Protein 6GBI (pdb70)

Organism: Homo sapiens (NCBI:txid9606)

Solvent-accessible surface area: 6823 Å² total; per-residue (Å²): 158,101,44,95,37,5,31,35,21,104,158,9,55,58,35,147,73,1,29,134,154,24,62,124,104,124,18,88,215,145,14,116,45,4,21,2,57,0,30,7,58,87,133,30,104,31,75,28,0,14,1,98,20,6,47,70,122,91,3,129,99,47,9,33,142,120,30,186,111,164,43,35,33,10,0,10,16,3,15,108,24,54,73,15,5,101,81,10,4,108,86,112,126,70,3,53,71,47,56,73,152,143,129,181

Nearest PDB structures (foldseek):
  6gbi-assembly1_A  TM=1.010E+00  e=2.928E-22  Homo sapiens
  6ib6-assembly1_A  TM=7.857E-01  e=3.720E-13  Homo sapiens
  6zso-assembly1_A  TM=7.981E-01  e=1.046E-09  Homo sapiens
  1ywh-assembly2_A  TM=6.682E-01  e=1.721E-01  Homo sapiens
  4qti-assembly1_U  TM=6.505E-01  e=1.934E-01  Homo sapiens

Radius of gyration: 13.16 Å; Cα contacts (8 Å, |Δi|>4): 260; chains: 1; bounding box: 35×30×34 Å

Sequence (104 aa):
ETGFKCFTCEKAADNYEECNRWAPDIYCPRETRYCYTQHTMEVTGNSISVTKRCVPLEECLSTGCRDSEHEGHKVCTSCCEGNICNLPLPRNETDATFAGTLEVL

Secondary structure (DSSP, 8-state):
--S-----EEEESSHHHHHHT----PPPTT--EEEEEEEEETTS-EEEEEEEEE-GGGGSS-EEEE-SSTTEEEEEEEE-STT---S---STTTSSEE--SS--

Structure (mmCIF, N/CA/C/O backbone):
data_6GBI
#
_entry.id   6GBI
#
_cell.length_a   61.980
_cell.length_b   61.980
_cell.length_c   68.550
_cell.angle_alpha   90.000
_cell.angle_beta   90.000
_cell.angle_gamma   90.000
#
_symmetry.space_group_name_H-M   'P 41 21 2'
#
loop_
_entity.id
_entity.type
_entity.pdbx_description
1 polymer 'Ly6/PLAUR domain-containing protein 6'
2 non-polymer 2-acetamido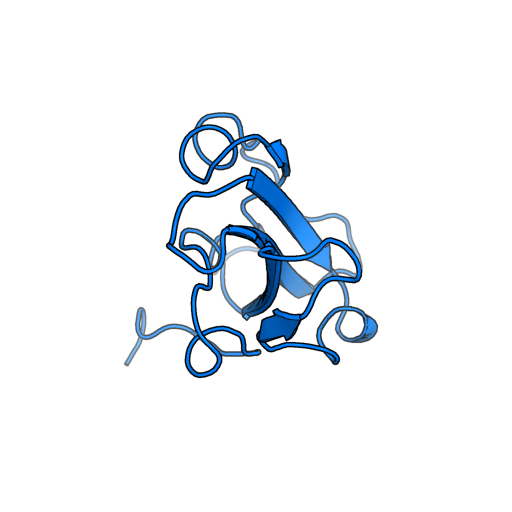-2-deoxy-beta-D-glucopyranose
3 non-polymer GLYCEROL
4 non-polymer 'SULFATE ION'
5 water water
#
loop_
_atom_site.group_PDB
_atom_site.id
_atom_site.type_symbol
_atom_site.label_atom_id
_atom_site.label_alt_id
_atom_site.label_comp_id
_atom_site.label_asym_id
_atom_site.label_entity_id
_atom_site.label_seq_id
_atom_site.pdbx_PDB_ins_code
_atom_site.Cartn_x
_atom_site.Cartn_y
_atom_site.Cartn_z
_atom_site.occupancy
_atom_site.B_iso_or_equiv
_atom_site.auth_seq_id
_atom_site.auth_comp_id
_atom_site.auth_asym_id
_atom_site.auth_atom_id
_atom_site.pdbx_PDB_model_num
ATOM 1 N N . GLU A 1 1 ? 38.266 46.587 11.422 1.00 31.94 44 GLU A N 1
ATOM 2 C CA . GLU A 1 1 ? 38.212 46.849 12.891 1.00 29.88 44 GLU A CA 1
ATOM 3 C C . GLU A 1 1 ? 39.036 45.829 13.666 1.00 31.53 44 GLU A C 1
ATOM 4 O O . GLU A 1 1 ? 39.075 44.654 13.299 1.00 34.94 44 GLU A O 1
ATOM 10 N N . THR A 1 2 ? 39.682 46.284 14.736 1.00 31.30 45 THR A N 1
ATOM 11 C CA . THR A 1 2 ? 40.443 45.395 15.614 1.00 29.82 45 THR A CA 1
ATOM 12 C C . THR A 1 2 ? 39.619 45.176 16.878 1.00 32.26 45 THR A C 1
ATOM 13 O O . THR A 1 2 ? 39.320 46.127 17.601 1.00 32.94 45 THR A O 1
ATOM 17 N N . GLY A 1 3 ? 39.229 43.927 17.112 1.00 34.85 46 GLY A N 1
ATOM 18 C CA . GLY A 1 3 ? 38.508 43.542 18.318 1.00 33.57 46 GLY A CA 1
ATOM 19 C C . GLY A 1 3 ? 37.134 44.165 18.494 1.00 30.32 46 GLY A C 1
ATOM 20 O O . GLY A 1 3 ? 36.469 44.538 17.525 1.00 33.05 46 GLY A O 1
ATOM 21 N N . PHE A 1 4 ? 36.726 44.268 19.757 1.00 24.73 47 PHE A N 1
ATOM 22 C CA . PHE A 1 4 ? 35.407 44.750 20.159 1.00 22.30 47 PHE A CA 1
ATOM 23 C C . PHE A 1 4 ? 35.585 45.736 21.313 1.00 20.27 47 PHE A C 1
ATOM 24 O O . PHE A 1 4 ? 36.238 45.419 22.305 1.00 19.03 47 PHE A O 1
ATOM 32 N N . LYS A 1 5 ? 35.015 46.929 21.174 1.00 19.76 48 LYS A N 1
ATOM 33 C CA . LYS A 1 5 ? 35.206 48.009 22.146 1.00 17.69 48 LYS A CA 1
ATOM 34 C C . LYS A 1 5 ? 33.988 48.909 22.149 1.00 15.32 48 LYS A C 1
ATOM 35 O O . LYS A 1 5 ? 33.446 49.210 21.088 1.00 15.85 48 LYS A O 1
ATOM 41 N N . CYS A 1 6 ? 33.574 49.343 23.337 1.00 13.80 49 CYS A N 1
ATOM 42 C CA . CYS A 1 6 ? 32.420 50.227 23.497 1.00 13.49 49 CYS A CA 1
ATOM 43 C C . CYS A 1 6 ? 32.721 51.348 24.470 1.00 12.86 49 CYS A C 1
ATOM 44 O O . CYS A 1 6 ? 33.594 51.219 25.327 1.00 13.75 49 CYS A O 1
ATOM 47 N N . PHE A 1 7 ? 31.972 52.441 24.354 1.00 12.43 50 PHE A N 1
ATOM 48 C CA . PHE A 1 7 ? 31.838 53.371 25.470 1.00 12.62 50 PHE A CA 1
ATOM 49 C C . PHE A 1 7 ? 31.122 52.621 26.586 1.00 12.62 50 PHE A C 1
ATOM 50 O O . PHE A 1 7 ? 30.155 51.897 26.328 1.00 12.78 50 PHE A O 1
ATOM 58 N N . THR A 1 8 ? 31.619 52.761 27.811 1.00 13.14 51 THR A N 1
ATOM 59 C CA . THR A 1 8 ? 31.023 52.087 28.961 1.00 13.57 51 THR A CA 1
ATOM 60 C C . THR A 1 8 ? 30.933 53.034 30.149 1.00 13.78 51 THR A C 1
ATOM 61 O O . THR A 1 8 ? 31.840 53.828 30.397 1.00 15.21 51 THR A O 1
ATOM 65 N N . CYS A 1 9 ? 29.822 52.935 30.874 1.00 13.89 52 CYS A N 1
ATOM 66 C CA . CYS A 1 9 ? 29.585 53.718 32.087 1.00 14.95 52 CYS A CA 1
ATOM 67 C C . CYS A 1 9 ? 28.377 53.130 32.812 1.00 15.60 52 CYS A C 1
ATOM 68 O O . CYS A 1 9 ? 27.504 52.529 32.183 1.00 15.88 52 CYS A O 1
ATOM 71 N N . GLU A 1 10 ? 28.340 53.301 34.130 1.00 17.53 53 GLU A N 1
ATOM 72 C CA . GLU A 1 10 ? 27.217 52.843 34.945 1.00 19.25 53 GLU A CA 1
ATOM 73 C C . GLU A 1 10 ? 26.570 54.030 35.647 1.00 19.78 53 GLU A C 1
ATOM 74 O O . GLU A 1 10 ? 27.184 54.655 36.513 1.00 21.01 53 GLU A O 1
ATOM 80 N N . LYS A 1 11 ? 25.337 54.339 35.246 1.00 19.55 54 LYS A N 1
ATOM 81 C CA . LYS A 1 11 ? 24.524 55.389 35.871 1.00 21.11 54 LYS A CA 1
ATOM 82 C C . LYS A 1 11 ? 25.209 56.759 35.889 1.00 20.63 54 LYS A C 1
ATOM 83 O O . LYS A 1 11 ? 25.226 57.450 36.911 1.00 23.04 54 LYS A O 1
ATOM 89 N N . ALA A 1 12 ? 25.777 57.140 34.748 1.00 19.47 55 ALA A N 1
ATOM 90 C CA . ALA A 1 12 ? 26.293 58.495 34.556 1.00 19.41 55 ALA A CA 1
ATOM 91 C C . ALA A 1 12 ? 25.121 59.468 34.440 1.00 19.51 55 ALA A C 1
ATOM 92 O O . ALA A 1 12 ? 24.018 59.072 34.079 1.00 19.72 55 ALA A O 1
ATOM 94 N N . ALA A 1 13 ? 25.366 60.736 34.749 1.00 20.34 56 ALA A N 1
ATOM 95 C CA . ALA A 1 13 ? 24.318 61.761 34.744 1.00 21.96 56 ALA A CA 1
ATOM 96 C C . ALA A 1 13 ? 23.852 62.143 33.340 1.00 21.28 56 ALA A C 1
ATOM 97 O O . ALA A 1 13 ? 22.696 62.519 33.151 1.00 22.74 56 ALA A O 1
ATOM 99 N N . ASP A 1 14 ? 24.756 62.057 32.368 1.00 19.98 57 ASP A N 1
ATOM 100 C CA . ASP A 1 14 ? 24.467 62.465 30.994 1.00 19.46 57 ASP A CA 1
ATOM 101 C C . ASP A 1 14 ? 25.504 61.863 30.049 1.00 17.33 57 ASP A C 1
ATOM 102 O O . ASP A 1 14 ? 26.413 61.155 30.493 1.00 17.32 57 ASP A O 1
ATOM 107 N N . ASN A 1 15 ? 25.365 62.133 28.753 1.00 16.90 58 ASN A N 1
ATOM 108 C CA . ASN A 1 15 ? 26.274 61.554 27.767 1.00 16.10 58 ASN A CA 1
ATOM 109 C C . ASN A 1 15 ? 27.711 62.039 27.933 1.00 16.51 58 ASN A C 1
ATOM 110 O O . ASN A 1 15 ? 28.652 61.267 27.741 1.00 16.88 58 ASN A O 1
ATOM 115 N N . TYR A 1 16 ? 27.877 63.311 28.289 1.00 17.38 59 TYR A N 1
ATOM 116 C CA . TYR A 1 16 ? 29.210 63.863 28.496 1.00 19.19 59 TYR A CA 1
ATOM 117 C C . TYR A 1 16 ? 29.958 63.101 29.583 1.00 18.53 59 TYR A C 1
ATOM 118 O O . TYR A 1 16 ? 31.095 62.676 29.370 1.00 19.45 59 TYR A O 1
ATOM 127 N N . GLU A 1 17 ? 29.321 62.934 30.742 1.00 17.93 60 GLU A N 1
ATOM 128 C CA A GLU A 1 17 ? 29.938 62.220 31.858 0.50 18.24 60 GLU A CA 1
ATOM 129 C CA B GLU A 1 17 ? 29.944 62.220 31.857 0.50 18.21 60 GLU A CA 1
ATOM 130 C C . GLU A 1 17 ? 30.247 60.776 31.477 1.00 17.19 60 GLU A C 1
ATOM 131 O O . GLU A 1 17 ? 31.314 60.257 31.796 1.00 18.37 60 GLU A O 1
ATOM 142 N N . CYS A 1 18 ? 29.306 60.130 30.797 1.00 15.73 61 CYS A N 1
ATOM 143 C CA . CYS A 1 18 ? 29.503 58.752 30.373 1.00 15.18 61 CYS A CA 1
ATOM 144 C C . CYS A 1 18 ? 30.744 58.612 29.494 1.00 14.93 61 CYS A C 1
ATOM 145 O O . CYS A 1 18 ? 31.638 57.819 29.790 1.00 15.63 61 CYS A O 1
ATOM 148 N N . ASN A 1 19 ? 30.793 59.401 28.425 1.00 14.72 62 ASN A N 1
ATOM 149 C CA . ASN A 1 19 ? 31.810 59.235 27.389 1.00 14.89 62 ASN 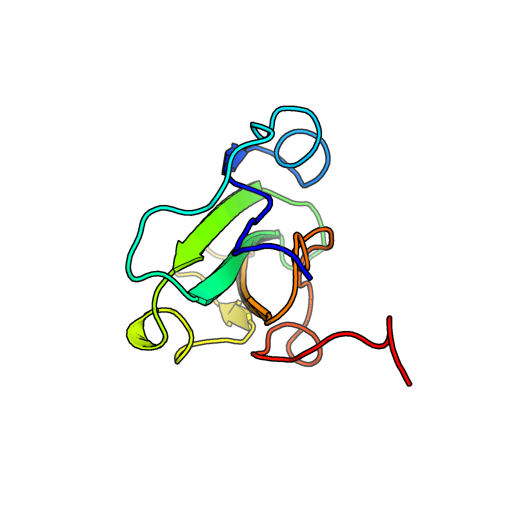A CA 1
ATOM 150 C C . ASN A 1 19 ? 33.177 59.788 27.771 1.00 15.26 62 ASN A C 1
ATOM 151 O O . ASN A 1 19 ? 34.196 59.183 27.438 1.00 16.54 62 ASN A O 1
ATOM 156 N N . ARG A 1 20 ? 33.195 60.930 28.457 1.00 15.50 63 ARG A N 1
ATOM 157 C CA . ARG A 1 20 ? 34.457 61.577 28.841 1.00 16.72 63 ARG A CA 1
ATOM 158 C C . ARG A 1 20 ? 35.353 60.746 29.784 1.00 16.39 63 ARG A C 1
ATOM 159 O O . ARG A 1 20 ? 36.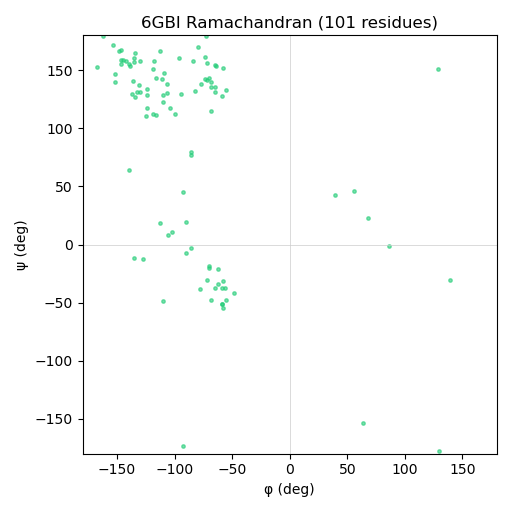588 60.750 29.730 1.00 17.79 63 ARG A O 1
ATOM 167 N N . TRP A 1 21 ? 34.657 59.973 30.659 1.00 14.80 64 TRP A N 1
ATOM 168 C CA . TRP A 1 21 ? 35.342 59.106 31.616 1.00 15.30 64 TRP A CA 1
ATOM 169 C C . TRP A 1 21 ? 35.275 57.618 31.263 1.00 15.32 64 TRP A C 1
ATOM 170 O O . TRP A 1 21 ? 35.710 56.782 32.053 1.00 17.80 64 TRP A O 1
ATOM 181 N N . ALA A 1 22 ? 34.772 57.286 30.075 1.00 14.40 65 ALA A N 1
ATOM 182 C CA . ALA A 1 22 ? 34.740 55.898 29.620 1.00 14.42 65 ALA A CA 1
ATOM 183 C C . ALA A 1 22 ? 36.171 55.382 29.443 1.00 14.16 65 ALA A C 1
ATOM 184 O O . ALA A 1 22 ? 36.992 56.055 28.817 1.00 15.01 65 ALA A O 1
ATOM 186 N N . PRO A 1 23 ? 36.481 54.193 29.997 1.00 13.72 66 PRO A N 1
ATOM 187 C CA . PRO A 1 23 ? 37.846 53.678 29.861 1.00 14.04 66 PRO A CA 1
ATOM 188 C C . PRO A 1 23 ? 38.154 53.212 28.440 1.00 14.15 66 PRO A C 1
ATOM 189 O O . PRO A 1 23 ? 37.292 52.627 27.777 1.00 13.87 66 PRO A O 1
ATOM 193 N N . ASP A 1 24 ? 39.377 53.467 27.983 1.00 14.56 67 ASP A N 1
ATOM 194 C CA . ASP A 1 24 ? 39.805 53.045 26.648 1.00 15.25 67 ASP A CA 1
ATOM 195 C C . ASP A 1 24 ? 40.319 51.608 26.730 1.00 15.30 67 ASP A C 1
ATOM 196 O O . ASP A 1 24 ? 41.525 51.352 26.721 1.00 15.76 67 ASP A O 1
ATOM 201 N N . ILE A 1 25 ? 39.373 50.678 26.812 1.00 14.89 68 ILE A N 1
ATOM 202 C CA . ILE A 1 25 ? 39.672 49.261 26.979 1.00 15.20 68 ILE A CA 1
ATOM 203 C C . ILE A 1 25 ? 38.740 48.446 26.103 1.00 15.30 68 ILE A C 1
ATOM 204 O O . ILE A 1 25 ? 37.631 48.882 25.797 1.00 15.74 68 ILE A O 1
ATOM 209 N N . TYR A 1 26 ? 39.190 47.264 25.704 1.00 15.51 69 TYR A N 1
ATOM 210 C CA . TYR A 1 26 ? 38.360 46.374 24.905 1.00 16.37 69 TYR A CA 1
ATOM 211 C C . TYR A 1 26 ? 37.256 45.741 25.749 1.00 15.78 69 TYR A C 1
ATOM 212 O O . TYR A 1 26 ? 37.314 45.715 26.982 1.00 15.83 69 TYR A O 1
ATOM 221 N N . CYS A 1 27 ? 36.239 45.241 25.065 1.00 15.66 70 CYS A N 1
ATOM 222 C CA . CYS A 1 27 ? 35.129 44.567 25.721 1.00 16.51 70 CYS A CA 1
ATOM 223 C C . CYS A 1 27 ? 35.560 43.274 26.410 1.00 17.25 70 CYS A C 1
ATOM 224 O O . CYS A 1 27 ? 36.539 42.653 25.995 1.00 18.02 70 CYS A O 1
ATOM 227 N N . PRO A 1 28 ? 34.809 42.851 27.449 1.00 17.86 71 PRO A N 1
ATOM 228 C CA . PRO A 1 28 ? 35.010 41.504 27.987 1.00 19.50 71 PRO A CA 1
ATOM 229 C C . PRO A 1 28 ? 34.792 40.461 26.895 1.00 19.71 71 PRO A C 1
ATOM 230 O O . PRO A 1 28 ? 34.034 40.700 25.947 1.00 19.77 71 PRO A O 1
ATOM 234 N N . ARG A 1 29 ? 35.449 39.315 27.019 1.00 21.14 72 ARG A N 1
ATOM 235 C CA . ARG A 1 29 ? 35.269 38.254 26.031 1.00 22.09 72 ARG A CA 1
ATOM 236 C C . ARG A 1 29 ? 33.818 37.774 26.067 1.00 22.82 72 ARG A C 1
ATOM 237 O O . ARG A 1 29 ? 33.122 37.940 27.073 1.00 23.51 72 ARG A O 1
ATOM 245 N N . GLU A 1 30 ? 33.362 37.243 24.937 1.00 22.65 73 GLU A N 1
ATOM 246 C CA . GLU A 1 30 ? 31.985 36.761 24.764 1.00 23.82 73 GLU A CA 1
ATOM 247 C C . GLU A 1 30 ? 30.926 37.876 24.778 1.00 22.96 73 GLU A C 1
ATOM 248 O O . GLU A 1 30 ? 29.749 37.618 25.051 1.00 26.09 73 GLU A O 1
ATOM 254 N N . THR A 1 31 ? 31.340 39.106 24.477 1.00 20.66 74 THR A N 1
ATOM 255 C CA . THR A 1 31 ? 30.405 40.180 24.154 1.00 20.51 74 THR A CA 1
ATOM 256 C C . THR A 1 31 ? 30.725 40.626 22.733 1.00 20.85 74 THR A C 1
ATOM 257 O O . THR A 1 31 ? 31.861 40.491 22.270 1.00 22.73 74 THR A O 1
ATOM 261 N N . ARG A 1 32 ? 29.708 41.111 22.031 1.00 19.72 75 ARG A N 1
ATOM 262 C CA . ARG A 1 32 ? 29.840 41.466 20.611 1.00 20.94 75 ARG A CA 1
ATOM 263 C C . ARG A 1 32 ? 29.217 42.801 20.202 1.00 18.80 75 ARG A C 1
ATOM 264 O O . ARG A 1 32 ? 29.474 43.269 19.087 1.00 20.08 75 ARG A O 1
ATOM 272 N N . TYR A 1 33 ? 28.417 43.412 21.082 1.00 16.14 76 TYR A N 1
ATOM 273 C CA . TYR A 1 33 ? 27.640 44.606 20.744 1.00 15.47 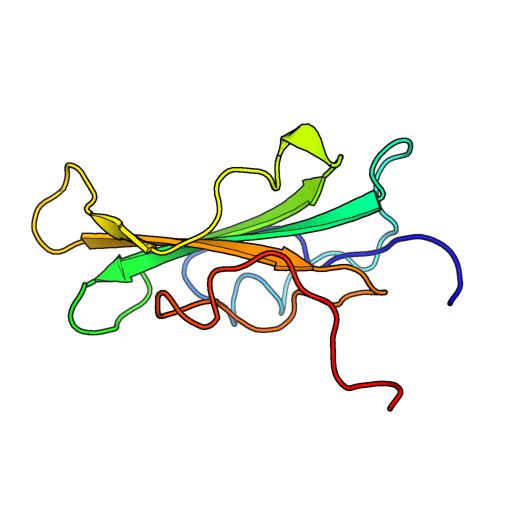76 TYR A CA 1
ATOM 274 C C . TYR A 1 33 ? 27.754 45.639 21.847 1.00 14.50 76 TYR A C 1
ATOM 275 O O . TYR A 1 33 ? 28.120 45.323 22.983 1.00 16.10 76 TYR A O 1
ATOM 284 N N . CYS A 1 34 ? 27.445 46.880 21.495 1.00 13.44 77 CYS A N 1
ATOM 285 C CA . CYS A 1 34 ? 27.454 47.974 22.451 1.00 13.20 77 CYS A CA 1
ATOM 286 C C . CYS A 1 34 ? 26.026 48.365 22.786 1.00 13.26 77 CYS A C 1
ATOM 287 O O . CYS A 1 34 ? 25.213 48.583 21.896 1.00 16.14 77 CYS A O 1
ATOM 290 N N . TYR A 1 35 ? 25.755 48.465 24.081 1.00 13.00 78 TYR A N 1
ATOM 291 C CA . TYR A 1 35 ? 24.429 48.700 24.635 1.00 12.86 78 TYR A CA 1
ATOM 292 C C . TYR A 1 35 ? 24.388 50.095 25.240 1.00 12.64 78 TYR A C 1
ATOM 293 O O . TYR A 1 35 ? 25.366 50.535 25.841 1.00 13.53 78 TYR A O 1
ATOM 302 N N . THR A 1 36 ? 23.253 50.771 25.082 1.00 12.47 79 THR A N 1
ATOM 303 C CA . THR A 1 36 ? 23.017 52.070 25.708 1.00 12.85 79 THR A CA 1
ATOM 304 C C . THR A 1 36 ? 21.611 52.112 26.274 1.00 13.15 79 THR A C 1
ATOM 305 O O . THR A 1 36 ? 20.658 51.794 25.570 1.00 13.84 79 THR A O 1
ATOM 309 N N . GLN A 1 37 ? 21.490 52.513 27.538 1.00 13.99 80 GLN A N 1
ATOM 310 C CA . GLN A 1 37 ? 20.192 52.807 28.127 1.00 15.16 80 GL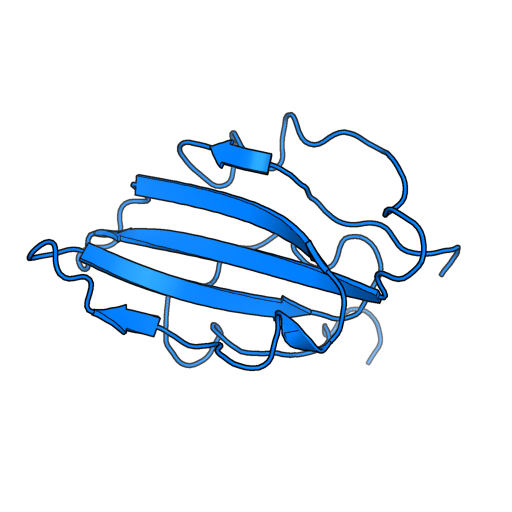N A CA 1
ATOM 311 C C . GLN A 1 37 ? 20.202 54.226 28.666 1.00 15.64 80 GLN A C 1
ATOM 312 O O . GLN A 1 37 ? 21.092 54.603 29.430 1.00 17.27 80 GLN A O 1
ATOM 318 N N . HIS A 1 38 ? 19.188 54.989 28.266 1.00 16.01 81 HIS A N 1
ATOM 319 C CA . HIS A 1 38 ? 19.082 56.410 28.559 1.00 16.53 81 HIS A CA 1
ATOM 320 C C . HIS A 1 38 ? 17.750 56.663 29.250 1.00 17.48 81 HIS A C 1
ATOM 321 O O . HIS A 1 38 ? 16.692 56.514 28.636 1.00 17.82 81 HIS A O 1
ATOM 328 N N . THR A 1 39 ? 17.811 57.008 30.536 1.00 18.93 82 THR A N 1
ATOM 329 C CA . THR A 1 39 ? 16.635 57.418 31.291 1.00 20.65 82 THR A CA 1
ATOM 330 C C . THR A 1 39 ? 16.587 58.931 31.220 1.00 21.08 82 THR A C 1
ATOM 331 O O . THR A 1 39 ? 17.581 59.606 31.492 1.00 21.43 82 THR A O 1
ATOM 335 N N . MET A 1 40 ? 15.430 59.459 30.846 1.00 22.33 83 MET A N 1
ATOM 336 C CA . MET A 1 40 ? 15.289 60.883 30.602 1.00 24.39 83 MET A CA 1
ATOM 337 C C . MET A 1 40 ? 13.904 61.355 30.993 1.00 25.81 83 MET A C 1
ATOM 338 O O . MET A 1 40 ? 12.962 60.563 31.091 1.00 25.99 83 MET A O 1
ATOM 343 N N . GLU A 1 41 ? 13.792 62.655 31.224 1.00 27.68 84 GLU A N 1
ATOM 344 C CA . GLU A 1 41 ? 12.492 63.285 31.358 1.00 30.21 84 GLU A CA 1
ATOM 345 C C . GLU A 1 41 ? 11.870 63.256 29.969 1.00 31.13 84 GLU A C 1
ATOM 346 O O . GLU A 1 41 ? 12.578 63.404 28.967 1.00 31.76 84 GLU A O 1
ATOM 352 N N . VAL A 1 42 ? 10.559 63.044 29.902 1.00 31.77 85 VAL A N 1
ATOM 353 C CA . VAL A 1 42 ? 9.841 63.050 28.619 1.00 34.15 85 VAL A CA 1
ATOM 354 C C . VAL A 1 42 ? 10.032 64.392 27.892 1.00 35.46 85 VAL A C 1
ATOM 355 O O . VAL A 1 42 ? 10.055 64.438 26.659 1.00 35.72 85 VAL A O 1
ATOM 359 N N . THR A 1 43 ? 10.183 65.467 28.665 1.00 35.68 86 THR A N 1
ATOM 360 C CA . THR A 1 43 ? 10.476 66.798 28.127 1.00 37.60 86 THR A CA 1
ATOM 361 C C . THR A 1 43 ? 11.890 66.966 27.536 1.00 36.90 86 THR A C 1
ATOM 362 O O . THR A 1 43 ? 12.120 67.916 26.784 1.00 39.07 86 THR A O 1
ATOM 366 N N . GLY A 1 44 ? 12.829 66.080 27.882 1.00 33.81 87 GLY A N 1
ATOM 367 C CA . GLY A 1 44 ? 14.121 66.005 27.183 1.00 33.12 87 GLY A CA 1
ATOM 368 C C . GLY A 1 44 ? 15.382 65.787 28.006 1.00 31.52 87 GLY A C 1
ATOM 369 O O . GLY A 1 44 ? 16.340 65.197 27.505 1.00 31.52 87 GLY A O 1
ATOM 370 N N . ASN A 1 45 ? 15.404 66.272 29.247 1.00 31.37 88 ASN A N 1
ATOM 371 C CA . ASN A 1 45 ? 16.629 66.249 30.062 1.00 29.98 88 ASN A CA 1
ATOM 372 C C . ASN A 1 45 ? 17.049 64.838 30.472 1.00 26.45 88 ASN A C 1
ATOM 373 O O . ASN A 1 45 ? 16.218 64.031 30.891 1.00 26.50 88 ASN A O 1
ATOM 378 N N . SER A 1 46 ? 18.346 64.557 30.350 1.00 24.71 89 SER A N 1
ATOM 379 C CA . SER A 1 46 ? 18.910 63.278 30.770 1.00 23.88 89 SER A CA 1
ATOM 380 C C . SER A 1 46 ? 18.862 63.137 32.289 1.00 24.47 89 SER A C 1
ATOM 381 O O . SER A 1 46 ? 19.111 64.100 33.020 1.00 27.24 89 SER A O 1
ATOM 384 N N . ILE A 1 47 ? 18.528 61.931 32.740 1.00 24.13 90 ILE A N 1
ATOM 385 C CA . ILE A 1 47 ? 18.527 61.564 34.157 1.00 25.52 90 ILE A CA 1
ATOM 386 C C . ILE A 1 47 ? 19.658 60.583 34.462 1.00 23.03 90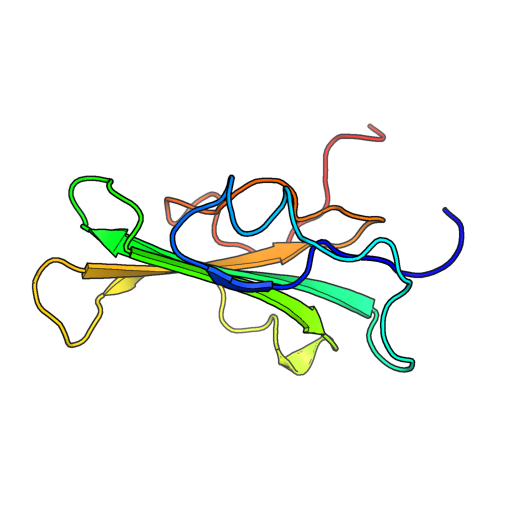 ILE A C 1
ATOM 387 O O . ILE A 1 47 ? 20.394 60.760 35.434 1.00 23.70 90 ILE A O 1
ATOM 392 N N . SER A 1 48 ? 19.778 59.540 33.643 1.00 21.07 91 SER A N 1
ATOM 393 C CA . SER A 1 48 ? 20.788 58.511 33.848 1.00 20.47 91 SER A CA 1
ATOM 394 C C . SER A 1 48 ? 21.177 57.873 32.520 1.00 18.47 91 SER A C 1
ATOM 395 O O . SER A 1 48 ? 20.342 57.733 31.624 1.00 19.32 91 SER A O 1
ATOM 398 N N . VAL A 1 49 ? 22.447 57.489 32.413 1.00 16.70 92 VAL A N 1
ATOM 399 C CA . VAL A 1 49 ? 22.992 56.831 31.227 1.00 15.99 92 VAL A CA 1
ATOM 400 C C . VAL A 1 49 ? 23.802 55.619 31.670 1.00 15.43 92 VAL A C 1
ATOM 401 O O . VAL A 1 49 ? 24.645 55.726 32.564 1.00 16.49 92 VAL A O 1
ATOM 405 N N . THR A 1 50 ? 23.547 54.477 31.034 1.00 15.11 93 THR A N 1
ATOM 406 C CA . THR A 1 50 ? 24.353 53.277 31.232 1.00 14.96 93 THR A CA 1
ATOM 407 C C . THR A 1 50 ? 24.743 52.736 29.864 1.00 13.60 93 THR A C 1
ATOM 408 O O . THR A 1 50 ? 23.897 52.609 28.981 1.00 15.04 93 THR A O 1
ATOM 412 N N . LYS A 1 51 ? 26.030 52.439 29.697 1.00 13.12 94 LYS A N 1
ATOM 413 C CA . LYS A 1 51 ? 26.560 51.881 28.457 1.00 12.53 94 LYS A CA 1
ATOM 414 C C . LYS A 1 51 ? 27.425 50.674 28.786 1.00 12.75 94 LYS A C 1
ATOM 415 O O . LYS A 1 51 ? 28.198 50.706 29.744 1.00 13.52 94 LYS A O 1
ATOM 421 N N . ARG A 1 52 ? 27.276 49.609 28.002 1.00 13.28 95 ARG A N 1
ATOM 422 C CA . ARG A 1 52 ? 27.934 48.331 28.280 1.00 14.48 95 ARG A CA 1
ATOM 423 C C . ARG A 1 52 ? 28.311 47.603 27.003 1.00 13.98 95 ARG A C 1
ATOM 424 O O . ARG A 1 52 ? 27.688 47.803 25.958 1.00 15.00 95 ARG A O 1
ATOM 432 N N . CYS A 1 53 ? 29.324 46.746 27.111 1.00 14.62 96 CYS A N 1
ATOM 433 C CA . CYS A 1 53 ? 29.560 45.685 26.138 1.00 14.72 96 CYS A CA 1
ATOM 434 C C . CYS A 1 53 ? 28.642 44.528 26.505 1.00 15.00 96 CYS A C 1
ATOM 435 O O . CYS A 1 53 ? 28.590 44.141 27.673 1.00 16.62 96 CYS A O 1
ATOM 438 N N . VAL A 1 54 ? 27.932 43.971 25.527 1.00 14.85 97 VAL A N 1
ATOM 439 C CA . VAL A 1 54 ? 26.941 42.931 25.807 1.00 15.63 97 VAL A CA 1
ATOM 440 C C . VAL A 1 54 ? 26.902 41.836 24.750 1.00 16.24 97 VAL A C 1
ATOM 441 O O . VAL A 1 54 ? 27.293 42.063 23.600 1.00 16.03 97 VAL A O 1
ATOM 445 N N . PRO A 1 55 ? 26.390 40.650 25.133 1.00 17.07 98 PRO A N 1
ATOM 446 C CA . PRO A 1 55 ? 26.024 39.646 24.148 1.00 17.60 98 PRO A CA 1
ATOM 447 C C . PRO A 1 55 ? 24.666 39.975 23.527 1.00 18.03 98 PRO A C 1
ATOM 448 O O . PRO A 1 55 ? 23.956 40.864 24.011 1.00 17.43 98 PRO A O 1
ATOM 452 N N . LEU A 1 56 ? 24.318 39.241 22.474 1.00 19.00 99 LEU A N 1
ATOM 453 C CA . LEU A 1 56 ? 23.068 39.436 21.718 1.00 20.18 99 LEU A CA 1
ATOM 454 C C . LEU A 1 56 ? 21.825 39.540 22.601 1.00 19.43 99 LEU A C 1
ATOM 455 O O . LEU A 1 56 ? 20.957 40.385 22.373 1.00 18.77 99 LEU A O 1
ATOM 460 N N . GLU A 1 57 ? 21.763 38.694 23.624 1.00 21.14 100 GLU A N 1
ATOM 461 C CA . GLU A 1 57 ? 20.556 38.545 24.459 1.00 23.18 100 GLU A CA 1
ATOM 462 C C . GLU A 1 57 ? 20.154 39.811 25.221 1.00 21.05 100 GLU A C 1
ATOM 463 O O . GLU A 1 57 ? 18.997 39.946 25.612 1.00 24.46 100 GLU A O 1
ATOM 469 N N . GLU A 1 58 ? 21.096 40.735 25.414 1.00 18.52 101 GLU A N 1
ATOM 470 C CA . GLU A 1 58 ? 20.804 42.024 26.044 1.00 18.18 101 GLU A CA 1
ATOM 471 C C . GLU A 1 58 ? 20.293 43.090 25.070 1.00 16.12 101 GLU A C 1
ATOM 472 O O . GLU A 1 58 ? 19.955 44.195 25.498 1.00 16.48 101 GLU A O 1
ATOM 478 N N . CYS A 1 59 ? 20.235 42.762 23.778 1.00 14.43 102 CYS A N 1
ATOM 479 C CA . CYS A 1 59 ? 19.868 43.715 22.730 1.00 13.44 102 CYS A CA 1
ATOM 480 C C . CYS A 1 59 ? 18.536 43.401 22.060 1.00 13.06 102 CYS A C 1
ATOM 481 O O . CYS A 1 59 ? 18.252 43.923 20.983 1.00 13.49 102 CYS A O 1
ATOM 484 N N . LEU A 1 60 ? 17.710 42.591 22.722 1.00 13.24 103 LEU A N 1
ATOM 485 C CA . LEU A 1 60 ? 16.429 42.152 22.172 1.00 13.36 103 LEU A CA 1
ATOM 486 C C . LEU A 1 60 ? 15.222 42.904 22.746 1.00 13.21 103 LEU A C 1
ATOM 487 O O . LEU A 1 60 ? 14.077 42.522 22.488 1.00 13.54 103 LEU A O 1
ATOM 492 N N . SER A 1 61 ? 15.466 43.985 23.487 1.00 13.75 104 SER A N 1
ATOM 493 C CA . SER A 1 61 ? 14.381 44.788 24.055 1.00 13.90 104 SER A CA 1
ATOM 494 C C . SER A 1 61 ? 14.717 46.268 23.939 1.00 14.23 104 SER A C 1
ATOM 495 O O . SER A 1 61 ? 14.888 46.971 24.937 1.00 15.59 104 SER A O 1
ATOM 498 N N . THR A 1 62 ? 14.822 46.729 22.700 1.00 13.54 105 THR A N 1
ATOM 499 C CA . THR A 1 62 ? 15.170 48.117 22.412 1.00 13.48 105 THR A CA 1
ATOM 500 C C . THR A 1 62 ? 13.915 48.952 22.163 1.00 13.90 105 THR A C 1
ATOM 501 O O . THR A 1 62 ? 12.843 48.426 21.874 1.00 16.70 105 THR A O 1
ATOM 505 N N . GLY A 1 63 ? 14.062 50.265 22.284 1.00 13.89 106 GLY A N 1
ATOM 506 C CA . GLY A 1 63 ? 12.952 51.199 22.093 1.00 15.03 106 GLY A CA 1
ATOM 507 C C . GLY A 1 63 ? 12.853 52.154 23.258 1.00 15.25 106 GLY A C 1
ATOM 508 O O . GLY A 1 63 ? 13.685 52.120 24.167 1.00 15.69 106 GLY A O 1
ATOM 509 N N . CYS A 1 64 ? 11.843 53.020 23.216 1.00 16.19 107 CYS A N 1
ATOM 510 C CA . CYS A 1 64 ? 11.557 53.935 24.319 1.00 17.06 107 CYS A CA 1
ATOM 511 C C . CYS A 1 64 ? 10.263 53.510 24.985 1.00 18.17 107 CYS A C 1
ATOM 512 O O . CYS A 1 64 ? 9.225 53.406 24.330 1.00 19.87 107 CYS A O 1
ATOM 515 N N . ARG A 1 65 ? 10.343 53.248 26.284 1.00 18.04 108 ARG A N 1
ATOM 516 C CA . ARG A 1 65 ? 9.194 52.819 27.070 1.00 18.87 108 ARG A CA 1
ATOM 517 C C . ARG A 1 65 ? 8.910 53.840 28.154 1.00 19.32 108 ARG A C 1
ATOM 518 O O . ARG A 1 65 ? 9.791 54.608 28.550 1.00 19.70 108 ARG A O 1
ATOM 526 N N . ASP A 1 66 ? 7.677 53.838 28.644 1.00 20.87 109 ASP A N 1
ATOM 527 C CA . ASP A 1 66 ? 7.338 54.649 29.803 1.00 23.37 109 ASP A CA 1
ATOM 528 C C . ASP A 1 66 ?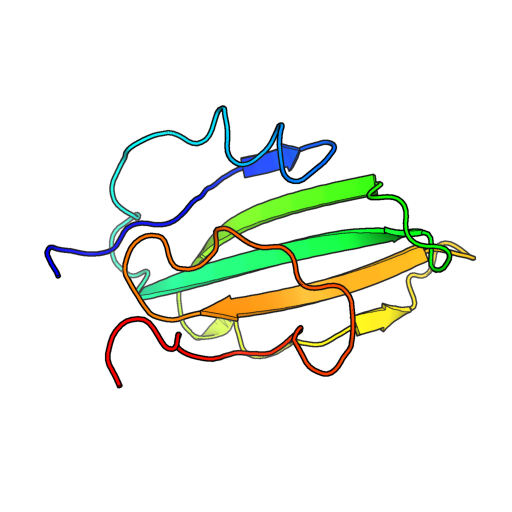 7.928 54.007 31.053 1.00 25.12 109 ASP A C 1
ATOM 529 O O . ASP A 1 66 ? 7.969 52.781 31.177 1.00 26.58 109 ASP A O 1
ATOM 534 N N . SER A 1 67 ? 8.406 54.850 31.961 1.00 27.42 110 SER A N 1
ATOM 535 C CA . SER A 1 67 ? 8.847 54.409 33.277 1.00 31.08 110 SER A CA 1
ATOM 536 C C . SER A 1 67 ? 7.640 54.322 34.206 1.00 33.83 110 SER A C 1
ATOM 537 O O . SER A 1 67 ? 6.606 54.950 33.958 1.00 31.99 110 SER A O 1
ATOM 540 N N . GLU A 1 68 ? 7.776 53.532 35.269 1.00 37.09 111 GLU A N 1
ATOM 541 C CA . GLU A 1 68 ? 6.830 53.562 36.391 1.00 40.82 111 GLU A CA 1
ATOM 542 C C . GLU A 1 68 ? 6.792 54.966 36.994 1.00 40.57 111 GLU A C 1
ATOM 543 O O . GLU A 1 68 ? 5.736 55.448 37.411 1.00 42.63 111 GLU A O 1
ATOM 549 N N . HIS A 1 69 ? 7.964 55.601 37.038 1.00 39.88 112 HIS A N 1
ATOM 550 C CA . HIS A 1 69 ? 8.105 56.985 37.476 1.00 42.26 112 HIS A CA 1
ATOM 551 C C . HIS A 1 69 ? 7.452 57.922 36.457 1.00 40.02 112 HIS A C 1
ATOM 552 O O . HIS A 1 69 ? 7.899 58.007 35.310 1.00 38.21 112 HIS A O 1
ATOM 559 N N . GLU A 1 70 ? 6.394 58.610 36.888 1.00 43.00 113 GLU A N 1
ATOM 560 C CA . GLU A 1 70 ? 5.659 59.556 36.042 1.00 44.15 113 GLU A CA 1
ATOM 561 C C . GLU A 1 70 ? 6.589 60.624 35.464 1.00 41.80 113 GLU A C 1
ATOM 562 O O . GLU A 1 70 ? 7.415 61.189 36.183 1.00 42.23 113 GLU A O 1
ATOM 568 N N . GLY A 1 71 ? 6.458 60.875 34.162 1.00 38.62 114 GLY A N 1
ATOM 569 C CA . GLY A 1 71 ? 7.244 61.902 33.475 1.00 36.27 114 GLY A CA 1
ATOM 570 C C . GLY A 1 71 ? 8.612 61.470 32.968 1.00 33.86 114 GLY A C 1
ATOM 571 O O . GLY A 1 71 ? 9.320 62.276 32.361 1.00 33.28 114 GLY A O 1
ATOM 572 N N . HIS A 1 72 ? 8.986 60.212 33.213 1.00 30.65 115 HIS A N 1
ATOM 573 C CA . HIS A 1 72 ? 10.255 59.656 32.749 1.00 28.91 115 HIS A CA 1
ATOM 574 C C . HIS A 1 72 ? 9.994 58.650 31.638 1.00 26.38 115 HIS A C 1
ATOM 575 O O . HIS A 1 72 ? 8.963 57.972 31.630 1.00 26.64 115 HIS A O 1
ATOM 582 N N . LYS A 1 73 ? 10.930 58.560 30.701 1.00 24.40 116 LYS A N 1
ATOM 583 C CA . LYS A 1 73 ? 10.959 57.453 29.754 1.00 22.55 116 LYS A CA 1
ATOM 584 C C . LYS A 1 73 ? 12.361 56.866 29.716 1.00 20.28 116 LYS A C 1
ATOM 585 O O . LYS A 1 73 ? 13.339 57.521 30.093 1.00 20.94 116 LYS A O 1
ATOM 591 N N . VAL A 1 74 ? 12.437 55.618 29.275 1.00 19.18 117 VAL A N 1
ATOM 592 C CA . VAL A 1 74 ? 13.687 54.875 29.217 1.00 18.24 117 VAL A CA 1
ATOM 593 C C . VAL A 1 74 ? 13.866 54.418 27.778 1.00 16.98 117 VAL A C 1
ATOM 594 O O . VAL A 1 74 ? 13.034 53.669 27.265 1.00 17.15 117 VAL A O 1
ATOM 598 N N . CYS A 1 75 ? 14.937 54.885 27.135 1.00 16.04 118 CYS A N 1
ATOM 599 C CA . CYS A 1 75 ? 15.248 54.522 25.753 1.00 15.60 118 CYS A CA 1
ATOM 600 C C . CYS A 1 75 ? 16.484 53.635 25.718 1.00 14.69 118 CYS A C 1
ATOM 601 O O . CYS A 1 75 ? 17.518 53.982 26.293 1.00 15.75 118 CYS A O 1
ATOM 604 N N . THR A 1 76 ? 16.370 52.497 25.035 1.00 14.13 119 THR A N 1
ATOM 605 C CA . THR A 1 76 ? 17.447 51.516 24.962 1.00 13.92 119 THR A CA 1
ATOM 606 C C . THR A 1 76 ? 17.798 51.247 23.506 1.00 12.91 119 THR A C 1
ATOM 607 O O . THR A 1 76 ? 16.911 51.058 22.673 1.00 13.25 119 THR A O 1
ATOM 611 N N . SER A 1 77 ? 19.095 51.239 23.213 1.00 13.27 120 SER A N 1
ATOM 612 C CA . SER A 1 77 ? 19.598 50.909 21.887 1.00 13.23 120 SER A CA 1
ATOM 613 C C . SER A 1 77 ? 20.763 49.943 22.006 1.00 12.53 120 SER A C 1
ATOM 614 O O . SER A 1 77 ? 21.335 49.747 23.083 1.00 13.38 120 SER A O 1
ATOM 617 N N . CYS A 1 78 ? 21.091 49.326 20.882 1.00 12.30 121 CYS A N 1
ATOM 618 C CA . CYS A 1 78 ? 22.316 48.566 20.746 1.00 12.38 121 CYS A CA 1
ATOM 619 C C . CYS A 1 78 ? 22.897 48.847 19.386 1.00 12.10 121 CYS A C 1
ATOM 620 O O . CYS A 1 78 ? 22.177 49.208 18.455 1.00 12.58 121 CYS A O 1
ATOM 623 N N . CYS A 1 79 ? 24.198 48.667 19.258 1.00 12.62 122 CYS A N 1
ATOM 624 C CA . CYS A 1 79 ? 24.817 48.814 17.960 1.00 13.64 122 CYS A CA 1
ATOM 625 C C . CYS A 1 79 ? 25.951 47.833 17.761 1.00 14.18 122 CYS A C 1
ATOM 626 O O . CYS A 1 79 ? 26.501 47.281 18.721 1.00 14.36 122 CYS A O 1
ATOM 629 N N . GLU A 1 80 ? 26.260 47.607 16.490 1.00 15.71 123 GLU A N 1
ATOM 630 C CA . GLU A 1 80 ? 27.434 46.857 16.089 1.00 17.79 123 GLU A CA 1
ATOM 631 C C . GLU A 1 80 ? 28.459 47.836 15.536 1.00 18.09 123 GLU A C 1
ATOM 632 O O . GLU A 1 80 ? 28.109 48.757 14.787 1.00 19.50 123 GLU A O 1
ATOM 638 N N . GLY A 1 81 ? 29.718 47.630 15.911 1.00 17.95 124 GLY A N 1
ATOM 639 C CA . GLY A 1 81 ? 30.833 48.437 15.423 1.00 18.65 124 GLY A CA 1
ATOM 640 C C . GLY A 1 81 ? 31.680 48.965 16.561 1.00 18.21 124 GLY A C 1
ATOM 641 O O . GLY A 1 81 ? 31.188 49.198 17.660 1.00 18.05 124 GLY A O 1
ATOM 642 N N . ASN A 1 82 ? 32.961 49.173 16.277 1.00 19.39 125 ASN A N 1
ATOM 643 C CA . ASN A 1 82 ? 33.916 49.657 17.264 1.00 19.79 125 ASN A CA 1
ATOM 644 C C . ASN A 1 82 ? 33.468 51.012 17.804 1.00 17.35 125 ASN A C 1
ATOM 645 O O . ASN A 1 82 ? 33.186 51.923 17.029 1.00 18.33 125 ASN A O 1
ATOM 650 N N . ILE A 1 83 ? 33.396 51.112 19.132 1.00 16.08 126 ILE A N 1
ATOM 651 C CA . ILE A 1 83 ? 32.898 52.287 19.865 1.00 15.40 126 ILE A CA 1
ATOM 652 C C . ILE A 1 83 ? 31.680 52.941 19.204 1.00 14.18 126 ILE A C 1
ATOM 653 O O . ILE A 1 83 ? 31.563 54.162 19.157 1.00 15.10 126 ILE A O 1
ATOM 658 N N . CYS A 1 84 ? 30.747 52.110 18.739 1.00 13.68 127 CYS A N 1
ATOM 659 C CA . CYS A 1 84 ? 29.597 52.607 17.986 1.00 13.65 127 CYS A CA 1
ATOM 660 C C . CYS A 1 84 ? 28.600 53.388 18.841 1.00 13.26 127 CYS A C 1
ATOM 661 O O . CYS A 1 84 ? 27.823 54.169 18.301 1.00 13.83 127 CYS A O 1
ATOM 664 N N . ASN A 1 85 ? 28.627 53.193 20.161 1.00 12.48 128 ASN A N 1
ATOM 665 C CA . ASN A 1 85 ? 27.617 53.775 21.055 1.00 12.30 128 ASN A CA 1
ATOM 666 C C . ASN A 1 85 ? 28.005 55.138 21.647 1.00 12.33 128 ASN A C 1
ATOM 667 O O . ASN A 1 85 ? 27.805 55.394 22.834 1.00 13.28 128 ASN A O 1
ATOM 672 N N . LEU A 1 86 ? 28.518 56.028 20.803 1.00 13.21 129 LEU A N 1
ATOM 673 C CA . LEU A 1 86 ? 28.817 57.395 21.223 1.00 13.70 129 LEU A CA 1
ATOM 674 C C . LEU A 1 86 ? 27.545 58.211 21.524 1.00 13.77 129 LEU A C 1
ATOM 675 O O . LEU A 1 86 ? 27.481 58.864 22.567 1.00 14.27 129 LEU A O 1
ATOM 680 N N . PRO A 1 87 ? 26.531 58.181 20.627 1.00 14.79 130 PRO A N 1
ATOM 681 C CA . PRO A 1 87 ? 25.311 58.959 20.898 1.00 15.50 130 PRO A CA 1
ATOM 682 C C . PRO A 1 87 ? 24.425 58.365 21.997 1.00 14.84 130 PRO A C 1
ATOM 683 O O . PRO A 1 87 ? 24.758 57.329 22.585 1.00 16.75 130 PRO A O 1
ATOM 687 N N . LEU A 1 88 ? 23.318 59.048 22.277 1.00 15.43 131 LEU A N 1
ATOM 688 C CA . LEU A 1 88 ? 22.246 58.515 23.114 1.00 15.85 131 LEU A CA 1
ATOM 689 C C . LEU A 1 88 ? 20.980 58.369 22.288 1.00 16.13 131 LEU A C 1
ATOM 690 O O . LEU A 1 88 ? 20.693 59.225 21.448 1.00 17.83 131 LEU A O 1
ATOM 695 N N . PRO A 1 89 ? 20.200 57.303 22.543 1.00 15.59 132 PRO A N 1
ATOM 696 C CA . PRO A 1 89 ? 18.872 57.214 21.951 1.00 15.89 132 PRO A CA 1
ATOM 697 C C . PRO A 1 89 ? 17.894 58.120 22.700 1.00 16.89 132 PRO A C 1
ATOM 698 O O . PRO A 1 89 ? 17.945 58.199 23.931 1.00 17.17 132 PRO A O 1
ATOM 702 N N . ARG A 1 90 ? 17.039 58.817 21.956 1.00 17.48 133 ARG A N 1
ATOM 703 C CA . ARG A 1 90 ? 16.048 59.732 22.540 1.00 18.24 133 ARG A CA 1
ATOM 704 C C . ARG A 1 90 ? 14.598 59.514 22.104 1.00 18.92 133 ARG A C 1
ATOM 705 O O . ARG A 1 90 ? 13.690 60.088 22.707 1.00 20.35 133 ARG A O 1
ATOM 713 N N . ASN A 1 91 ? 14.382 58.712 21.062 1.00 18.67 134 ASN A N 1
ATOM 714 C CA . ASN A 1 91 ? 13.048 58.475 20.509 1.00 18.95 134 ASN A CA 1
ATOM 715 C C . ASN A 1 91 ? 12.968 57.050 19.998 1.00 18.28 134 ASN A C 1
ATOM 716 O O . ASN A 1 91 ? 13.989 56.374 19.874 1.00 18.15 134 ASN A O 1
ATOM 721 N N . GLU A 1 92 ? 11.758 56.591 19.699 1.00 19.08 135 GLU A N 1
ATOM 722 C CA . GLU A 1 92 ? 11.569 55.209 19.257 1.00 19.62 135 GLU A CA 1
ATOM 723 C C . GLU A 1 92 ? 12.420 54.884 18.024 1.00 19.19 135 GLU A C 1
ATOM 724 O O . GLU A 1 92 ? 12.967 53.790 17.931 1.00 19.04 135 GLU A O 1
ATOM 730 N N . THR A 1 93 ? 12.561 55.843 17.110 1.00 19.16 136 THR A N 1
ATOM 731 C CA . THR A 1 93 ? 13.294 55.619 15.861 1.00 19.92 136 THR A CA 1
ATOM 732 C C . THR A 1 93 ? 14.748 55.196 16.089 1.00 17.89 136 THR A C 1
ATOM 733 O O . THR A 1 93 ? 15.202 54.202 15.524 1.00 18.16 136 THR A O 1
ATOM 737 N N . ASP A 1 94 ? 15.472 55.947 16.911 1.00 17.17 137 ASP A N 1
ATOM 738 C CA . ASP A 1 94 ? 16.888 55.647 17.158 1.00 17.04 137 ASP A CA 1
ATOM 739 C C . ASP A 1 94 ? 17.121 54.694 18.339 1.00 15.43 137 ASP A C 1
ATOM 740 O O . ASP A 1 94 ? 18.241 54.238 18.547 1.00 15.79 137 ASP A O 1
ATOM 745 N N . ALA A 1 95 ? 16.071 54.373 19.092 1.00 14.49 138 ALA A N 1
ATOM 746 C CA . ALA A 1 95 ? 16.169 53.381 20.161 1.00 14.13 138 ALA A CA 1
ATOM 747 C C . ALA A 1 95 ? 15.949 51.998 19.548 1.00 13.39 138 ALA A C 1
ATOM 748 O O . ALA A 1 95 ? 14.863 51.432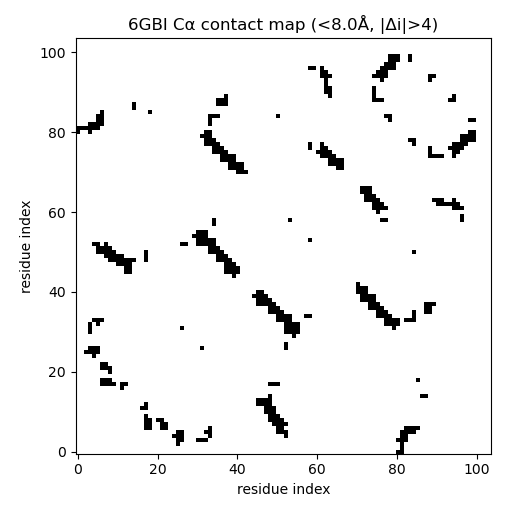 19.609 1.00 14.59 138 ALA A O 1
ATOM 750 N N . THR A 1 96 ? 17.005 51.480 18.935 1.00 12.50 139 THR A N 1
ATOM 751 C CA . THR A 1 96 ? 16.929 50.278 18.118 1.00 12.38 139 THR A CA 1
ATOM 752 C C . THR A 1 96 ? 18.290 49.592 18.111 1.00 12.08 139 THR A C 1
ATOM 753 O O . THR A 1 96 ? 19.268 50.143 18.616 1.00 13.68 139 THR A O 1
ATOM 757 N N . PHE A 1 97 ? 18.334 48.388 17.550 1.00 12.09 140 PHE A N 1
ATOM 758 C CA . PHE A 1 97 ? 19.575 47.641 17.343 1.00 11.83 140 PHE A CA 1
ATOM 759 C C . PHE A 1 97 ? 19.968 47.856 15.884 1.00 11.76 140 PHE A C 1
ATOM 760 O O . PHE A 1 97 ? 19.266 47.408 14.980 1.00 12.13 140 PHE A O 1
ATOM 768 N N . ALA A 1 98 ? 21.066 48.577 15.658 1.00 11.82 141 ALA A N 1
ATOM 769 C CA . ALA A 1 98 ? 21.457 48.993 14.309 1.00 12.21 141 ALA A CA 1
ATOM 770 C C . ALA A 1 98 ? 22.966 49.080 14.154 1.00 12.36 141 ALA A C 1
ATOM 771 O O . ALA A 1 98 ? 23.703 49.054 15.132 1.00 13.41 141 ALA A O 1
ATOM 773 N N . GLY A 1 99 ? 23.413 49.168 12.906 1.00 13.06 142 GLY A N 1
ATOM 774 C CA . GLY A 1 99 ? 24.787 49.545 12.586 1.00 14.05 142 GLY A CA 1
ATOM 775 C C . GLY A 1 99 ? 24.871 51.045 12.371 1.00 14.70 142 GLY A C 1
ATOM 776 O O . GLY A 1 99 ? 23.893 51.767 12.583 1.00 15.11 142 GLY A O 1
ATOM 777 N N . THR A 1 100 ? 26.040 51.513 11.945 1.00 16.02 143 THR A N 1
ATOM 778 C CA . THR A 1 100 ? 26.266 52.935 11.679 1.00 17.15 143 THR A CA 1
ATOM 779 C C . THR A 1 100 ? 26.481 53.179 10.192 1.00 18.60 143 THR A C 1
ATOM 780 O O . THR A 1 100 ? 26.722 52.244 9.422 1.00 18.90 143 THR A O 1
ATOM 784 N N . LEU A 1 101 ? 26.418 54.453 9.809 1.00 19.98 144 LEU A N 1
ATOM 785 C CA . LEU A 1 101 ? 26.755 54.893 8.449 1.00 21.91 144 LEU A CA 1
ATOM 786 C C . LEU A 1 101 ? 28.247 55.262 8.272 1.00 24.52 144 LEU A C 1
ATOM 787 O O . LEU A 1 101 ? 28.596 55.975 7.322 1.00 27.64 144 LEU A O 1
ATOM 792 N N . GLU A 1 102 ? 29.124 54.795 9.167 1.00 26.17 145 GLU A N 1
ATOM 793 C CA . GLU A 1 102 ? 30.569 55.034 9.024 1.00 27.76 145 GLU A CA 1
ATOM 794 C C . GLU A 1 102 ? 31.068 54.543 7.668 1.00 30.64 145 GLU A C 1
ATOM 795 O O . GLU A 1 102 ? 31.794 55.256 6.971 1.00 31.71 145 GLU A O 1
ATOM 801 N N . VAL A 1 103 ? 30.672 53.322 7.316 1.00 32.12 146 VAL A N 1
ATOM 802 C CA . VAL A 1 103 ? 31.024 52.707 6.041 1.00 33.93 146 VAL A CA 1
ATOM 803 C C . VAL A 1 103 ? 29.747 52.483 5.234 1.00 35.82 146 VAL A C 1
ATOM 804 O O . VAL A 1 103 ? 28.917 51.644 5.593 1.00 38.47 146 VAL A O 1
ATOM 808 N N . LEU A 1 104 ? 29.601 53.237 4.147 1.00 36.39 147 LEU A N 1
ATOM 809 C CA . LEU A 1 104 ? 28.421 53.151 3.285 1.00 35.83 147 LEU A CA 1
ATOM 810 C C . LEU A 1 104 ? 28.518 51.963 2.330 1.00 38.19 147 LEU A C 1
ATOM 811 O O . LEU A 1 104 ? 29.607 51.457 2.052 1.00 41.09 147 LEU A O 1
#

B-factor: mean 22.97, std 9.16, range [11.76, 61.55]

Foldseek 3Di:
DPAAAAQFDFWDQDLCRSRVPGDPDGADPQFFKKKKKWKAFLVGGTGTIGIHGHHPVVQPDAFWADDPPPRIIMGMEMEGDHRQPSDHDDHRVRRHYYYDVPDD

GO terms:
  GO:0030550 acetylcholine receptor inhibitor activity (F, IDA)
  GO:0005515 protein binding (F, IPI)
  GO:0005737 cytoplasm (C, EXP)
  GO:0005886 plasma membrane (C, EXP)

InterPro domains:
  IPR039457 Ly6/PLAUR domain-containing protein 6-like [PTHR31171] (5-170)
  IPR045860 Snake toxin-like superfamily [G3DSA:2.10.60.10] (44-131)
  IPR045860 Snake toxin-like superfamily [SSF57302] (45-129)